Protein AF-A0A1H3BP85-F1 (afdb_monomer_lite)

Structure (mmCIF, N/CA/C/O backbone):
data_AF-A0A1H3BP85-F1
#
_entry.id   AF-A0A1H3BP85-F1
#
loop_
_atom_site.group_PDB
_atom_site.id
_atom_site.type_symbol
_atom_site.label_atom_id
_atom_site.label_alt_id
_atom_site.label_comp_id
_atom_site.label_asym_id
_atom_site.label_entity_id
_atom_site.label_seq_id
_atom_site.pdbx_PDB_ins_code
_atom_site.Cartn_x
_atom_site.Cartn_y
_atom_site.Cartn_z
_atom_site.occupancy
_atom_site.B_iso_or_equiv
_atom_site.auth_seq_id
_atom_site.auth_comp_id
_atom_site.auth_asym_id
_atom_site.auth_atom_id
_atom_site.pdbx_PDB_model_num
ATOM 1 N N . MET A 1 1 ? 13.414 -5.448 -20.322 1.00 41.41 1 MET A N 1
ATOM 2 C CA . MET A 1 1 ? 12.655 -5.176 -19.082 1.00 41.41 1 MET A CA 1
ATOM 3 C C . MET A 1 1 ? 11.446 -4.324 -19.440 1.00 41.41 1 MET A C 1
ATOM 5 O O . MET A 1 1 ? 11.617 -3.347 -20.155 1.00 41.41 1 MET A O 1
ATOM 9 N N . ARG A 1 2 ? 10.223 -4.716 -19.055 1.00 45.06 2 ARG A N 1
ATOM 10 C CA . ARG A 1 2 ? 9.043 -3.851 -19.230 1.00 45.06 2 ARG A CA 1
ATOM 11 C C . ARG A 1 2 ? 9.052 -2.836 -18.093 1.00 45.06 2 ARG A C 1
ATOM 13 O O . ARG A 1 2 ? 8.834 -3.239 -16.957 1.00 45.06 2 ARG A O 1
ATOM 20 N N . VAL A 1 3 ? 9.280 -1.565 -18.410 1.00 51.50 3 VAL A N 1
ATOM 21 C CA . VAL A 1 3 ? 9.013 -0.457 -17.486 1.00 51.50 3 VAL A CA 1
ATOM 22 C C . VAL A 1 3 ? 7.511 -0.484 -17.213 1.00 51.50 3 VAL A C 1
ATOM 24 O O . VAL A 1 3 ? 6.702 -0.213 -18.102 1.00 51.50 3 VAL A O 1
ATOM 27 N N . ARG A 1 4 ? 7.119 -0.953 -16.029 1.00 63.06 4 ARG A N 1
ATOM 28 C CA . ARG A 1 4 ? 5.732 -0.861 -15.580 1.00 63.06 4 ARG A CA 1
ATOM 29 C C . ARG A 1 4 ? 5.609 0.503 -14.936 1.00 63.06 4 ARG A C 1
ATOM 31 O O . ARG A 1 4 ? 6.272 0.757 -13.945 1.00 63.06 4 ARG A O 1
ATOM 38 N N . ASN A 1 5 ? 4.791 1.365 -15.524 1.00 74.00 5 ASN A N 1
ATOM 39 C CA . ASN A 1 5 ? 4.542 2.692 -14.983 1.00 74.00 5 ASN A CA 1
ATOM 40 C C . ASN A 1 5 ? 3.667 2.531 -13.727 1.00 74.00 5 ASN A C 1
ATOM 42 O O . ASN A 1 5 ? 2.439 2.482 -13.816 1.00 74.00 5 ASN A O 1
ATOM 46 N N . ILE A 1 6 ? 4.304 2.290 -12.580 1.00 83.19 6 ILE A N 1
ATOM 47 C CA . ILE A 1 6 ? 3.624 2.130 -11.296 1.00 83.19 6 ILE A CA 1
ATOM 48 C C . ILE A 1 6 ? 3.256 3.525 -10.809 1.00 83.19 6 ILE A C 1
ATOM 50 O O . ILE A 1 6 ? 4.102 4.404 -10.691 1.00 83.19 6 ILE A O 1
ATOM 54 N N . LYS A 1 7 ? 1.969 3.729 -10.539 1.00 90.88 7 LYS A N 1
ATOM 55 C CA . LYS A 1 7 ? 1.437 4.990 -10.033 1.00 90.88 7 LYS A CA 1
ATOM 56 C C . LYS A 1 7 ? 0.518 4.711 -8.858 1.00 90.88 7 LYS A C 1
ATOM 58 O O . LYS A 1 7 ? -0.294 3.788 -8.914 1.00 90.88 7 LYS A O 1
ATOM 63 N N . ILE A 1 8 ? 0.645 5.529 -7.821 1.00 94.38 8 ILE A N 1
ATOM 64 C CA . ILE A 1 8 ? -0.268 5.573 -6.682 1.00 94.38 8 ILE A CA 1
ATOM 65 C C . ILE A 1 8 ? -1.231 6.741 -6.904 1.00 94.38 8 ILE A C 1
ATOM 67 O O . ILE A 1 8 ? -0.806 7.894 -6.989 1.00 94.38 8 ILE A O 1
ATOM 71 N N . GLU A 1 9 ? -2.522 6.449 -7.040 1.00 93.88 9 GLU A N 1
ATOM 72 C CA . GLU A 1 9 ? -3.556 7.474 -7.211 1.00 93.88 9 GLU A CA 1
ATOM 73 C C . GLU A 1 9 ? -3.889 8.171 -5.883 1.00 93.88 9 GLU A C 1
ATOM 75 O O . GLU A 1 9 ? -3.645 7.634 -4.806 1.00 93.88 9 GLU A O 1
ATOM 80 N N . ASN A 1 10 ? -4.471 9.371 -5.942 1.00 93.62 10 ASN A N 1
ATOM 81 C CA . ASN A 1 10 ? -4.949 10.122 -4.768 1.00 93.62 10 ASN A CA 1
ATOM 82 C C . ASN A 1 10 ? -3.911 10.257 -3.623 1.00 93.62 10 ASN A C 1
ATOM 84 O O . ASN A 1 10 ? -4.172 9.842 -2.488 1.00 93.62 10 ASN A O 1
ATOM 88 N N . PRO A 1 11 ? -2.735 10.858 -3.881 1.00 93.12 11 PRO A N 1
ATOM 89 C CA . PRO A 1 11 ? -1.648 10.950 -2.902 1.00 93.12 11 PRO A CA 1
ATOM 90 C C . PRO A 1 11 ? -2.020 11.736 -1.633 1.00 93.12 11 PRO A C 1
ATOM 92 O O . PRO A 1 11 ? -1.510 11.427 -0.554 1.00 93.12 11 PRO A O 1
ATOM 95 N N . ASP A 1 12 ? -2.932 12.706 -1.734 1.00 94.81 12 ASP A N 1
ATOM 96 C CA . ASP A 1 12 ? -3.430 13.466 -0.581 1.00 94.81 12 ASP A CA 1
ATOM 97 C C . ASP A 1 12 ? -4.287 12.595 0.341 1.00 94.81 12 ASP A C 1
ATOM 99 O O . ASP A 1 12 ? -4.130 12.628 1.564 1.00 94.81 12 ASP A O 1
ATOM 103 N N . LEU A 1 13 ? -5.147 11.750 -0.243 1.00 95.00 13 LEU A N 1
ATOM 104 C CA . LEU A 1 13 ? -5.936 10.781 0.513 1.00 95.00 13 LEU A CA 1
ATOM 105 C C . LEU A 1 13 ? -5.015 9.797 1.236 1.00 95.00 13 LEU A C 1
ATOM 107 O O . LEU A 1 13 ? -5.234 9.534 2.414 1.00 95.00 13 LEU A O 1
ATOM 111 N N . LEU A 1 14 ? -3.954 9.319 0.575 1.00 96.44 14 LEU A N 1
ATOM 112 C CA . LEU A 1 14 ? -2.963 8.430 1.187 1.00 96.44 14 LEU A CA 1
ATOM 113 C C . LEU A 1 14 ? -2.312 9.071 2.416 1.00 96.44 14 LEU A C 1
ATOM 115 O O . LEU A 1 14 ? -2.296 8.478 3.496 1.00 96.44 14 LEU A O 1
ATOM 119 N N . ALA A 1 15 ? -1.833 10.309 2.274 1.00 95.00 15 ALA A N 1
ATOM 120 C CA . ALA A 1 15 ? -1.217 11.047 3.371 1.00 95.00 15 ALA A CA 1
ATOM 121 C C . ALA A 1 15 ? -2.199 11.283 4.533 1.00 95.00 15 ALA A C 1
ATOM 123 O O . ALA A 1 15 ? -1.822 11.170 5.704 1.00 95.00 15 ALA A O 1
ATOM 124 N N . CYS A 1 16 ? -3.466 11.583 4.234 1.00 96.25 16 CYS A N 1
ATOM 125 C CA . CYS A 1 16 ? -4.515 11.712 5.243 1.00 96.25 16 CYS A CA 1
ATOM 126 C C . CYS A 1 16 ? -4.826 10.381 5.944 1.00 96.25 16 CYS A C 1
ATOM 128 O O . CYS A 1 16 ? -4.957 10.369 7.169 1.00 96.25 16 CYS A O 1
ATOM 130 N N . SER A 1 17 ? -4.924 9.276 5.202 1.00 96.06 17 SER A N 1
ATOM 131 C CA . SER A 1 17 ? -5.201 7.943 5.744 1.00 96.06 17 SER A CA 1
ATOM 132 C C . SER A 1 17 ? -4.091 7.473 6.683 1.00 96.06 17 SER A C 1
ATOM 134 O O . SER A 1 17 ? -4.392 7.031 7.785 1.00 96.06 17 SER A O 1
ATOM 136 N N . ILE A 1 18 ? -2.813 7.658 6.327 1.00 95.38 18 ILE A N 1
ATOM 137 C CA . ILE A 1 18 ? -1.669 7.286 7.185 1.00 95.38 18 ILE A CA 1
ATOM 138 C C . ILE A 1 18 ? -1.715 7.998 8.543 1.00 95.38 18 ILE A C 1
ATOM 140 O O . ILE A 1 18 ? -1.416 7.396 9.577 1.00 95.38 18 ILE A O 1
ATOM 144 N N . LYS A 1 19 ? -2.085 9.284 8.547 1.00 94.88 19 LYS A N 1
ATOM 145 C CA . LYS A 1 19 ? -2.164 10.093 9.773 1.00 94.88 19 LYS A CA 1
ATOM 146 C C . LYS A 1 19 ? -3.320 9.677 10.683 1.00 94.88 19 LYS A C 1
ATOM 148 O O . LYS A 1 19 ? -3.191 9.803 11.896 1.00 94.88 19 LYS A O 1
ATOM 153 N N . LYS A 1 20 ? -4.439 9.233 10.103 1.00 95.56 20 LYS A N 1
ATOM 154 C CA . LYS A 1 20 ? -5.669 8.891 10.834 1.00 95.56 20 LYS A CA 1
ATOM 155 C C . LYS A 1 20 ? -5.735 7.425 11.259 1.00 95.56 20 LYS A C 1
ATOM 157 O O . LYS A 1 20 ? -6.444 7.124 12.210 1.00 95.56 20 LYS A O 1
ATOM 162 N N . GLU A 1 21 ? -5.034 6.536 10.560 1.00 96.19 21 GLU A N 1
ATOM 163 C CA . GLU A 1 21 ? -5.107 5.100 10.813 1.00 96.19 21 GLU A CA 1
ATOM 164 C C . GLU A 1 21 ? -4.440 4.695 12.138 1.00 96.19 21 GLU A C 1
ATOM 166 O O . GLU A 1 21 ? -3.284 5.050 12.428 1.00 96.19 21 GLU A O 1
ATOM 171 N N . CYS A 1 22 ? -5.177 3.889 12.900 1.00 94.50 22 CYS A N 1
ATOM 172 C CA . CYS A 1 22 ? -4.785 3.318 14.182 1.00 94.50 22 CYS A CA 1
ATOM 173 C C . CYS A 1 22 ? -4.544 1.806 14.100 1.00 94.50 22 CYS A C 1
ATOM 175 O O . CYS A 1 22 ? -3.735 1.299 14.874 1.00 94.50 22 CYS A O 1
ATOM 177 N N . ASP A 1 23 ? -5.201 1.094 13.178 1.00 94.94 23 ASP A N 1
ATOM 178 C CA . ASP A 1 23 ? -4.971 -0.328 12.939 1.00 94.94 23 ASP A CA 1
ATOM 179 C C . ASP A 1 23 ? -3.550 -0.533 12.378 1.00 94.94 23 ASP A C 1
ATOM 181 O O . ASP A 1 23 ? -3.240 -0.057 11.278 1.00 94.94 23 ASP A O 1
ATOM 185 N N . PRO A 1 24 ? -2.663 -1.246 13.098 1.00 93.56 24 PRO A N 1
ATOM 186 C CA . PRO A 1 24 ? -1.280 -1.431 12.671 1.00 93.56 24 PRO A CA 1
ATOM 187 C C . PRO A 1 24 ? -1.142 -2.150 11.327 1.00 93.56 24 PRO A C 1
ATOM 189 O O . PRO A 1 24 ? -0.230 -1.838 10.562 1.00 93.56 24 PRO A O 1
ATOM 192 N N . ALA A 1 25 ? -2.035 -3.093 11.015 1.00 93.25 25 ALA A N 1
ATOM 193 C CA . ALA A 1 25 ? -1.983 -3.858 9.776 1.00 93.25 25 ALA A CA 1
ATOM 194 C C . ALA A 1 25 ? -2.386 -2.995 8.575 1.00 93.25 25 ALA A C 1
ATOM 196 O O . ALA A 1 25 ? -1.736 -3.054 7.529 1.00 93.25 25 ALA A O 1
ATOM 197 N N . ILE A 1 26 ? -3.419 -2.161 8.723 1.00 95.50 26 ILE A N 1
ATOM 198 C CA . ILE A 1 26 ? -3.825 -1.213 7.674 1.00 95.50 26 ILE A CA 1
ATOM 199 C C . ILE A 1 26 ? -2.753 -0.133 7.513 1.00 95.50 26 ILE A C 1
ATOM 201 O O . ILE A 1 26 ? -2.323 0.157 6.395 1.00 95.50 26 ILE A O 1
ATOM 205 N N . LYS A 1 27 ? -2.239 0.403 8.624 1.00 95.94 27 LYS A N 1
ATOM 206 C CA . LYS A 1 27 ? -1.187 1.425 8.626 1.00 95.94 27 LYS A CA 1
ATOM 207 C C . LYS A 1 27 ? 0.086 0.952 7.939 1.00 95.94 27 LYS A C 1
ATOM 209 O O . LYS A 1 27 ? 0.688 1.707 7.183 1.00 95.94 27 LYS A O 1
ATOM 214 N N . TYR A 1 28 ? 0.463 -0.302 8.156 1.00 96.12 28 TYR A N 1
ATOM 215 C CA . TYR A 1 28 ? 1.593 -0.930 7.489 1.00 96.12 28 TYR A CA 1
ATOM 216 C C . TYR A 1 28 ? 1.399 -1.007 5.963 1.00 96.12 28 TYR A C 1
ATOM 218 O O . TYR A 1 28 ? 2.302 -0.637 5.213 1.00 96.12 28 TYR A O 1
ATOM 226 N N . ARG A 1 29 ? 0.206 -1.387 5.481 1.00 96.69 29 ARG A N 1
ATOM 227 C CA . ARG A 1 29 ? -0.101 -1.386 4.036 1.00 96.69 29 ARG A CA 1
ATOM 228 C C . ARG A 1 29 ? -0.067 0.027 3.450 1.00 96.69 29 ARG A C 1
ATOM 230 O O . ARG A 1 29 ? 0.462 0.226 2.362 1.00 96.69 29 ARG A O 1
ATOM 237 N N . LEU A 1 30 ? -0.604 1.014 4.166 1.00 96.88 30 LEU A N 1
ATOM 238 C CA . LEU A 1 30 ? -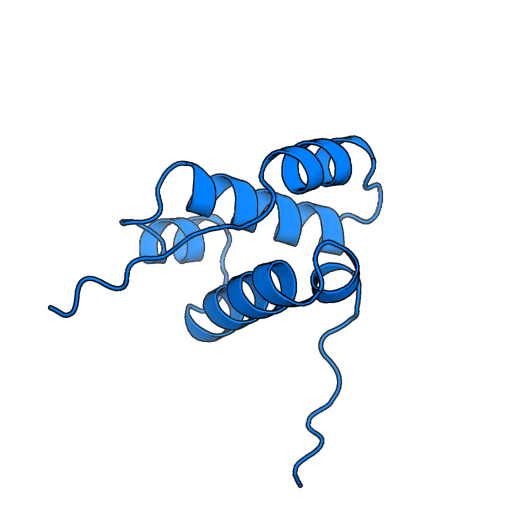0.567 2.415 3.737 1.00 96.88 30 LEU A CA 1
ATOM 239 C C . LEU A 1 30 ? 0.870 2.963 3.694 1.00 96.88 30 LEU A C 1
ATOM 241 O O . LEU A 1 30 ? 1.224 3.671 2.755 1.00 96.88 30 LEU A O 1
ATOM 245 N N . ALA A 1 31 ? 1.713 2.603 4.666 1.00 96.50 31 ALA A N 1
ATOM 246 C CA . ALA A 1 31 ? 3.130 2.961 4.674 1.00 96.50 31 ALA A CA 1
ATOM 247 C C . ALA A 1 31 ? 3.886 2.342 3.487 1.00 96.50 31 ALA A C 1
ATOM 249 O O . ALA A 1 31 ? 4.691 3.027 2.861 1.00 96.50 31 ALA A O 1
ATOM 250 N N . PHE A 1 32 ? 3.571 1.095 3.124 1.00 96.88 32 PHE A N 1
ATOM 251 C CA . PHE A 1 32 ? 4.101 0.470 1.911 1.00 96.88 32 PHE A CA 1
ATOM 252 C C . PHE A 1 32 ? 3.706 1.251 0.647 1.00 96.88 32 PHE A C 1
ATOM 254 O O . PHE A 1 32 ? 4.541 1.539 -0.204 1.00 96.88 32 PHE A O 1
ATOM 261 N N . LEU A 1 33 ? 2.436 1.649 0.512 1.00 96.75 33 LEU A N 1
ATOM 262 C CA . LEU A 1 33 ? 2.000 2.443 -0.646 1.00 96.75 33 LEU A CA 1
ATOM 263 C C . LEU A 1 33 ? 2.693 3.807 -0.706 1.00 96.75 33 LEU A C 1
ATOM 265 O O . LEU A 1 33 ? 2.980 4.302 -1.793 1.00 96.75 33 LEU A O 1
ATOM 269 N N . GLN A 1 34 ? 2.977 4.409 0.450 1.00 96.69 34 GLN A N 1
ATOM 270 C CA . GLN A 1 34 ? 3.727 5.658 0.516 1.00 96.69 34 GLN A CA 1
ATOM 271 C C . GLN A 1 34 ? 5.174 5.475 0.045 1.00 96.69 34 GLN A C 1
ATOM 273 O O . GLN A 1 34 ? 5.639 6.327 -0.706 1.00 96.69 34 GLN A O 1
ATOM 278 N N . SER A 1 35 ? 5.854 4.378 0.404 1.00 95.50 35 SER A N 1
ATOM 279 C CA . SER A 1 35 ? 7.220 4.124 -0.082 1.00 95.50 35 SER A CA 1
ATOM 280 C C . SER A 1 35 ? 7.248 3.922 -1.598 1.00 95.50 35 SER A C 1
ATOM 282 O O . SER A 1 35 ? 8.064 4.523 -2.287 1.00 95.50 35 SER A O 1
ATOM 284 N N . VAL A 1 36 ? 6.290 3.165 -2.145 1.00 94.38 36 VAL A N 1
ATOM 285 C CA . VAL A 1 36 ? 6.161 2.966 -3.601 1.00 94.38 36 VAL A CA 1
ATOM 286 C C . VAL A 1 36 ? 5.809 4.266 -4.329 1.00 94.38 36 VAL A C 1
ATOM 288 O O . VAL A 1 36 ? 6.214 4.465 -5.468 1.00 94.38 36 VAL A O 1
ATOM 291 N N . LYS A 1 37 ? 5.051 5.172 -3.700 1.00 94.38 37 LYS A N 1
ATOM 292 C CA . LYS A 1 37 ? 4.770 6.495 -4.276 1.00 94.38 37 LYS A CA 1
ATOM 293 C C . LYS A 1 37 ? 6.041 7.337 -4.402 1.00 94.38 37 LYS A C 1
ATOM 295 O O . LYS A 1 37 ? 6.170 8.093 -5.360 1.00 94.38 37 LYS A O 1
ATOM 300 N N . GLU A 1 38 ? 6.911 7.268 -3.400 1.00 92.38 38 GLU A N 1
ATOM 301 C CA . GLU A 1 38 ? 8.166 8.022 -3.360 1.00 92.38 38 GLU A CA 1
ATOM 302 C C . GLU A 1 38 ? 9.184 7.477 -4.361 1.00 92.38 38 GLU A C 1
ATOM 304 O O . GLU A 1 38 ? 9.894 8.268 -4.978 1.00 92.38 38 GLU A O 1
ATOM 309 N N . ASP A 1 39 ? 9.197 6.157 -4.565 1.00 89.94 39 ASP A N 1
ATOM 310 C CA . ASP A 1 39 ? 10.094 5.497 -5.508 1.00 89.94 39 ASP A CA 1
ATOM 311 C C . ASP A 1 39 ? 9.403 4.347 -6.280 1.00 89.94 39 ASP A C 1
ATOM 313 O O . ASP A 1 39 ? 9.494 3.170 -5.907 1.00 89.94 39 ASP A O 1
ATOM 317 N N . PRO A 1 40 ? 8.664 4.668 -7.360 1.00 87.44 40 PRO A N 1
ATOM 318 C CA . PRO A 1 40 ? 7.865 3.687 -8.095 1.00 87.44 40 PRO A CA 1
ATOM 319 C C . PRO A 1 40 ? 8.699 2.688 -8.905 1.00 87.44 40 PRO A C 1
ATOM 321 O O . PRO A 1 40 ? 8.207 1.595 -9.201 1.00 87.44 40 PRO A O 1
ATOM 324 N N . ASP A 1 41 ? 9.944 3.029 -9.246 1.00 88.19 41 ASP A N 1
ATOM 325 C CA . ASP A 1 41 ? 10.835 2.161 -10.021 1.00 88.19 41 ASP A CA 1
ATOM 326 C C . ASP A 1 41 ? 11.456 1.048 -9.152 1.00 88.19 41 ASP A C 1
ATOM 328 O O . ASP A 1 41 ? 11.815 -0.011 -9.672 1.00 88.19 41 ASP A O 1
ATOM 332 N N . HIS A 1 42 ? 11.481 1.225 -7.824 1.00 89.19 42 HIS A N 1
ATOM 333 C CA . HIS A 1 42 ? 12.101 0.302 -6.863 1.00 89.19 42 HIS A CA 1
ATOM 334 C C . HIS A 1 42 ? 11.073 -0.444 -5.992 1.00 89.19 42 HIS A C 1
ATOM 336 O O . HIS A 1 42 ? 11.280 -0.715 -4.804 1.00 89.19 42 HIS A O 1
ATOM 342 N N . ILE A 1 43 ? 9.947 -0.856 -6.587 1.00 91.31 43 ILE A N 1
ATOM 343 C CA . ILE A 1 43 ? 8.923 -1.650 -5.883 1.00 91.31 43 ILE A CA 1
ATOM 344 C C . ILE A 1 43 ? 9.485 -2.939 -5.264 1.00 91.31 43 ILE A C 1
ATOM 346 O O . ILE A 1 43 ? 9.041 -3.342 -4.190 1.00 91.31 43 ILE A O 1
ATOM 350 N N . GLU A 1 44 ? 10.445 -3.600 -5.917 1.00 92.19 44 GLU A N 1
ATOM 351 C CA . GLU A 1 44 ? 11.045 -4.839 -5.407 1.00 92.19 44 GLU A CA 1
ATOM 352 C C . GLU A 1 44 ? 11.832 -4.594 -4.114 1.00 92.19 44 GLU A C 1
ATOM 354 O O . GLU A 1 44 ? 11.743 -5.398 -3.186 1.00 92.19 44 GLU A O 1
ATOM 359 N N . GLU A 1 45 ? 12.513 -3.454 -4.002 1.00 93.88 4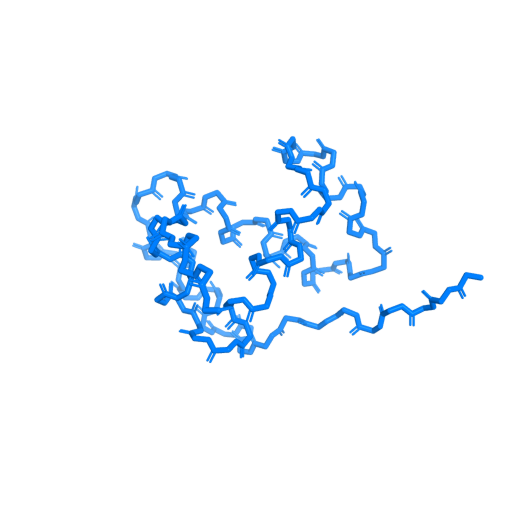5 GLU A N 1
ATOM 360 C CA . GLU A 1 45 ? 13.205 -3.040 -2.779 1.00 93.88 45 GLU A CA 1
ATOM 361 C C . GLU A 1 45 ? 12.203 -2.703 -1.672 1.00 93.88 45 GLU A C 1
ATOM 363 O O . GLU A 1 45 ? 12.335 -3.186 -0.546 1.00 93.88 45 GLU A O 1
ATOM 368 N N . SER A 1 46 ? 11.123 -1.983 -2.002 1.00 94.50 46 SER A N 1
ATOM 369 C CA . SER A 1 46 ? 10.010 -1.767 -1.065 1.00 94.50 46 SER A CA 1
ATOM 370 C C . SER A 1 46 ? 9.412 -3.098 -0.583 1.00 94.50 46 SER A C 1
ATOM 372 O O . SER A 1 46 ? 9.121 -3.262 0.600 1.00 94.50 46 SER A O 1
ATOM 374 N N . CYS A 1 47 ? 9.263 -4.092 -1.464 1.00 95.62 47 CYS A N 1
ATOM 375 C CA . CYS A 1 47 ? 8.779 -5.423 -1.086 1.00 95.62 47 CYS A CA 1
ATOM 376 C C . CYS A 1 47 ? 9.723 -6.113 -0.090 1.00 95.62 47 CYS A C 1
ATOM 378 O O . CYS A 1 47 ? 9.252 -6.729 0.865 1.00 95.62 47 CYS A O 1
ATOM 380 N N . GLN A 1 48 ? 11.039 -5.978 -0.267 1.00 96.38 48 GLN A N 1
ATOM 381 C CA . GLN A 1 48 ? 12.032 -6.529 0.658 1.00 96.38 48 GLN A CA 1
ATOM 382 C C . GLN A 1 48 ? 11.999 -5.831 2.021 1.00 96.38 48 GLN A C 1
ATOM 384 O O . GLN A 1 48 ? 11.894 -6.511 3.040 1.00 96.38 48 GLN A O 1
ATOM 389 N N . ILE A 1 49 ? 12.018 -4.492 2.046 1.00 96.00 49 ILE A N 1
ATOM 390 C CA . ILE A 1 49 ? 11.992 -3.687 3.281 1.00 96.00 49 ILE A CA 1
ATOM 391 C C . ILE A 1 49 ? 10.764 -4.028 4.119 1.00 96.00 49 ILE A C 1
ATOM 393 O O . ILE A 1 49 ? 10.856 -4.223 5.330 1.00 96.00 49 ILE A O 1
ATOM 397 N N . PHE A 1 50 ? 9.608 -4.134 3.468 1.00 95.50 50 PHE A N 1
ATOM 398 C CA . PHE A 1 50 ? 8.371 -4.435 4.164 1.00 95.50 50 PHE A CA 1
ATOM 399 C C . PHE A 1 50 ? 8.202 -5.938 4.417 1.00 95.50 50 PHE A C 1
ATOM 401 O O . PHE A 1 50 ? 7.402 -6.295 5.265 1.00 95.50 50 PHE A O 1
ATOM 408 N N . SER A 1 51 ? 8.969 -6.836 3.793 1.00 96.12 51 SER A N 1
ATOM 409 C CA . SER A 1 51 ? 8.739 -8.294 3.842 1.00 96.12 51 SER A CA 1
ATOM 410 C C . SER A 1 51 ? 7.385 -8.708 3.241 1.00 96.12 51 SER A C 1
ATOM 412 O O . SER A 1 51 ? 6.647 -9.523 3.794 1.00 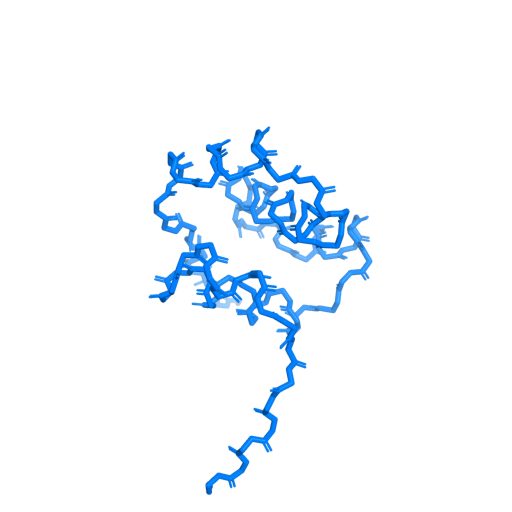96.12 51 SER A O 1
ATOM 414 N N . VAL A 1 52 ? 7.054 -8.138 2.080 1.00 94.38 52 VAL A N 1
ATOM 415 C CA . VAL A 1 52 ? 5.821 -8.394 1.319 1.00 94.38 52 VAL A CA 1
ATOM 416 C C . VAL A 1 52 ? 6.167 -9.088 0.010 1.00 94.38 52 VAL A C 1
ATOM 418 O O . VAL A 1 52 ? 7.148 -8.753 -0.647 1.00 94.38 52 VAL A O 1
ATOM 421 N N . SER A 1 53 ? 5.345 -10.049 -0.416 1.00 95.00 53 SER A N 1
ATOM 422 C CA . SER A 1 53 ? 5.527 -10.653 -1.737 1.00 95.00 53 SER A CA 1
ATOM 423 C C . SER A 1 53 ? 5.169 -9.658 -2.846 1.00 95.00 53 SER A C 1
ATOM 425 O O . SER A 1 53 ? 4.165 -8.948 -2.752 1.00 95.00 53 SER A O 1
ATOM 427 N N . VAL A 1 54 ? 5.935 -9.650 -3.939 1.00 93.00 54 VAL A N 1
ATOM 428 C CA . VAL A 1 54 ? 5.657 -8.791 -5.102 1.00 93.00 54 VAL A CA 1
ATOM 429 C C . VAL A 1 54 ? 4.200 -8.928 -5.601 1.00 93.00 54 VAL A C 1
ATOM 431 O O . VAL A 1 54 ? 3.555 -7.901 -5.819 1.00 93.00 54 VAL A O 1
ATOM 434 N N . PRO A 1 55 ? 3.600 -10.135 -5.724 1.00 93.56 55 PRO A N 1
ATOM 435 C CA . PRO A 1 55 ? 2.180 -10.266 -6.069 1.00 93.56 55 PRO A CA 1
ATOM 436 C C . PRO A 1 55 ? 1.234 -9.550 -5.096 1.00 93.56 55 PRO A C 1
ATOM 438 O O . PRO A 1 55 ? 0.312 -8.865 -5.535 1.00 93.56 55 PRO A O 1
ATOM 441 N N . THR A 1 56 ? 1.471 -9.674 -3.788 1.00 94.56 56 THR A N 1
ATOM 442 C CA . THR A 1 56 ? 0.672 -9.002 -2.752 1.00 94.56 56 THR A CA 1
ATOM 443 C C . THR A 1 56 ? 0.780 -7.482 -2.866 1.00 94.56 56 THR A C 1
ATOM 445 O O . THR A 1 56 ? -0.236 -6.793 -2.797 1.00 94.56 56 THR A O 1
ATOM 448 N N . ALA A 1 57 ? 1.981 -6.958 -3.113 1.00 94.38 57 ALA A N 1
ATOM 449 C CA . ALA A 1 57 ? 2.204 -5.531 -3.318 1.00 94.38 57 ALA A CA 1
ATOM 450 C C . ALA A 1 57 ? 1.395 -4.977 -4.502 1.00 94.38 57 ALA A C 1
ATOM 452 O O . ALA A 1 57 ? 0.690 -3.979 -4.363 1.00 94.38 57 ALA A O 1
ATOM 453 N N . TYR A 1 58 ? 1.425 -5.655 -5.655 1.00 94.12 58 TYR A N 1
ATOM 454 C CA . TYR A 1 58 ? 0.627 -5.250 -6.819 1.00 94.12 58 TYR A CA 1
ATOM 455 C C . TYR A 1 58 ? -0.878 -5.305 -6.555 1.00 94.12 58 TYR A C 1
ATOM 457 O O . TYR A 1 58 ? -1.630 -4.487 -7.085 1.00 94.12 58 TYR A O 1
ATOM 465 N N . VAL A 1 59 ? -1.324 -6.263 -5.744 1.00 94.56 59 VAL A N 1
ATOM 466 C CA . VAL A 1 59 ? -2.715 -6.342 -5.305 1.00 94.56 59 VAL A CA 1
ATOM 467 C C . VAL A 1 59 ? -3.078 -5.107 -4.471 1.00 94.56 59 VAL A C 1
ATOM 469 O O . VAL A 1 59 ? -4.074 -4.462 -4.783 1.00 94.56 59 VAL A O 1
ATOM 472 N N . TRP A 1 60 ? -2.244 -4.702 -3.510 1.00 95.62 60 TRP A N 1
ATOM 473 C CA . TRP A 1 60 ? -2.480 -3.489 -2.717 1.00 95.62 60 TRP A CA 1
ATOM 474 C C . TRP A 1 60 ? -2.513 -2.227 -3.572 1.00 95.62 60 TRP A C 1
ATOM 476 O O . TRP A 1 60 ? -3.444 -1.438 -3.453 1.00 95.62 60 TRP A O 1
ATOM 486 N N . ILE A 1 61 ? -1.553 -2.063 -4.484 1.00 95.12 61 ILE A N 1
ATOM 487 C CA . ILE A 1 61 ? -1.516 -0.918 -5.406 1.00 95.12 61 ILE A CA 1
ATOM 488 C C . ILE A 1 61 ? -2.805 -0.850 -6.229 1.00 95.12 61 ILE A C 1
ATOM 490 O O . ILE A 1 61 ? -3.412 0.212 -6.359 1.00 95.12 61 ILE A O 1
ATOM 494 N N . ARG A 1 62 ? -3.261 -1.991 -6.758 1.00 94.94 62 ARG A N 1
ATOM 495 C CA . ARG A 1 62 ? -4.493 -2.059 -7.547 1.00 94.94 62 ARG A CA 1
ATOM 496 C C . ARG A 1 62 ? -5.726 -1.713 -6.716 1.00 94.94 62 ARG A C 1
ATOM 498 O O . ARG A 1 62 ? -6.549 -0.931 -7.185 1.00 94.94 62 ARG A O 1
ATOM 505 N N . GLU A 1 63 ? -5.874 -2.285 -5.524 1.00 95.25 63 GLU A N 1
ATOM 506 C CA . GLU A 1 63 ? -7.050 -2.017 -4.690 1.00 95.25 63 GL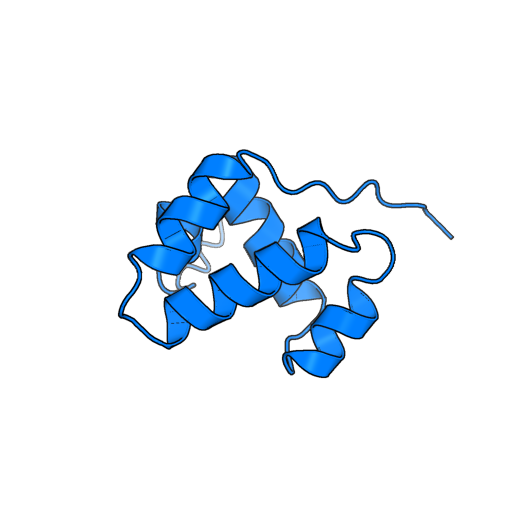U A CA 1
ATOM 507 C C . GLU A 1 63 ? -7.071 -0.580 -4.173 1.00 95.25 63 GLU A C 1
ATOM 509 O O . GLU A 1 63 ? -8.137 0.029 -4.141 1.00 95.25 63 GLU A O 1
ATOM 514 N N . TRP A 1 64 ? -5.910 -0.000 -3.863 1.00 96.38 64 TRP A N 1
ATOM 515 C CA . TRP A 1 64 ? -5.809 1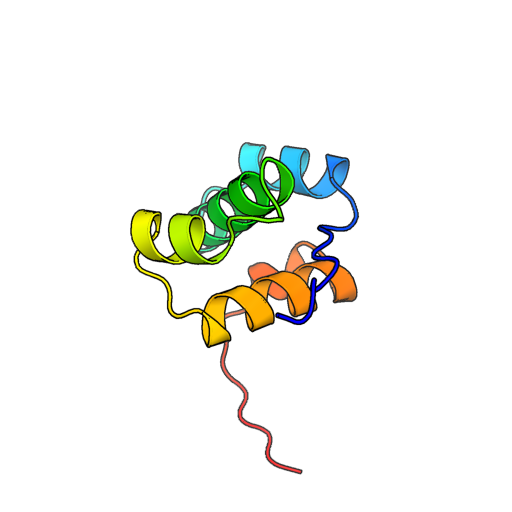.423 -3.556 1.00 96.38 64 TRP A CA 1
ATOM 516 C C . TRP A 1 64 ? -6.235 2.287 -4.746 1.00 96.38 64 TRP A C 1
ATOM 518 O O . TRP A 1 64 ? -7.092 3.155 -4.611 1.00 96.38 64 TRP A O 1
ATOM 528 N N . ASN A 1 65 ? -5.691 2.024 -5.934 1.00 95.56 65 ASN A N 1
ATOM 529 C CA . ASN A 1 65 ? -6.009 2.818 -7.120 1.00 95.56 65 ASN A CA 1
ATOM 530 C C . ASN A 1 65 ? -7.484 2.700 -7.535 1.00 95.56 65 ASN A C 1
ATOM 532 O O . ASN A 1 65 ? -8.020 3.622 -8.145 1.00 95.56 65 ASN A O 1
ATOM 536 N N . LYS A 1 66 ? -8.140 1.578 -7.216 1.00 95.25 66 LYS A N 1
ATOM 537 C CA . LYS A 1 66 ? -9.547 1.331 -7.547 1.00 95.25 66 LYS A CA 1
ATOM 538 C C . LYS A 1 66 ? -10.519 1.853 -6.485 1.00 95.25 66 LYS A C 1
ATOM 540 O O . LYS A 1 66 ? -11.524 2.458 -6.839 1.00 95.25 66 LYS A O 1
ATOM 545 N N . ASN A 1 67 ? -10.239 1.587 -5.210 1.00 95.00 67 ASN A N 1
ATOM 546 C CA . ASN A 1 67 ? -11.188 1.741 -4.101 1.00 95.00 67 ASN A CA 1
ATOM 547 C C . ASN A 1 67 ? -10.659 2.654 -2.974 1.00 95.00 67 ASN A C 1
ATOM 549 O O . ASN A 1 67 ? -11.313 2.820 -1.946 1.00 95.00 67 ASN A O 1
ATOM 553 N N . GLY A 1 68 ? -9.462 3.226 -3.119 1.00 95.06 68 GLY A N 1
ATOM 554 C CA . GLY A 1 68 ? -8.829 4.056 -2.098 1.00 95.06 68 GLY A CA 1
ATOM 555 C C . GLY A 1 68 ? -8.616 3.304 -0.784 1.00 95.06 68 GLY A C 1
ATOM 556 O O . GLY A 1 68 ? -8.193 2.146 -0.759 1.00 95.06 68 GLY A O 1
ATOM 557 N N . TYR A 1 69 ? -8.921 3.975 0.326 1.00 95.00 69 TYR A N 1
ATOM 558 C CA . TYR A 1 69 ? -8.732 3.439 1.672 1.00 95.00 69 TYR A CA 1
ATOM 559 C C . TYR A 1 69 ? -9.514 2.140 1.925 1.00 95.00 69 TYR A C 1
ATOM 561 O O . TYR A 1 69 ? -8.960 1.212 2.510 1.00 95.00 69 TYR A O 1
ATOM 569 N N . GLU A 1 70 ? -10.750 2.021 1.431 1.00 93.81 70 GLU A N 1
ATOM 570 C CA . GLU A 1 70 ? -11.583 0.824 1.633 1.00 93.81 70 GLU A CA 1
ATOM 571 C C . GLU A 1 70 ? -10.936 -0.437 1.039 1.00 93.81 70 GLU A C 1
ATOM 573 O O . GLU A 1 70 ? -10.974 -1.508 1.649 1.00 93.81 70 GLU A O 1
ATOM 578 N N . GLY A 1 71 ? -10.253 -0.297 -0.103 1.00 93.19 71 GLY A N 1
ATOM 579 C CA . GLY A 1 71 ? -9.521 -1.390 -0.749 1.00 93.19 71 GLY A CA 1
ATOM 580 C C . GLY A 1 71 ? -8.301 -1.882 0.037 1.00 93.19 71 GLY A C 1
ATOM 581 O O . GLY A 1 71 ? -7.851 -3.011 -0.155 1.00 93.19 71 GLY A O 1
ATOM 582 N N . ILE A 1 72 ? -7.765 -1.055 0.936 1.00 93.00 72 ILE A N 1
ATOM 583 C CA . ILE A 1 72 ? -6.625 -1.403 1.795 1.00 93.00 72 ILE A CA 1
ATOM 584 C C . ILE A 1 72 ? -7.072 -1.849 3.182 1.00 93.00 72 ILE A C 1
ATOM 586 O O . ILE A 1 72 ? -6.427 -2.722 3.773 1.00 93.00 72 ILE A O 1
ATOM 590 N N . ALA A 1 73 ? -8.168 -1.279 3.680 1.00 89.50 73 ALA A N 1
ATOM 591 C CA . ALA A 1 73 ? -8.735 -1.588 4.981 1.00 89.50 73 ALA A CA 1
ATOM 592 C C . ALA A 1 73 ? -9.365 -2.987 5.030 1.00 89.50 73 ALA A C 1
ATOM 594 O O . ALA A 1 73 ? -9.309 -3.653 6.063 1.00 89.50 73 ALA A O 1
ATOM 595 N N . HIS A 1 74 ? -9.927 -3.477 3.920 1.00 75.19 74 HIS A N 1
ATOM 596 C CA . HIS A 1 74 ? -10.571 -4.787 3.923 1.00 75.19 74 HIS A CA 1
ATOM 597 C C . HIS A 1 74 ? -9.530 -5.920 4.077 1.00 75.19 74 HIS A C 1
ATOM 599 O O . HIS A 1 74 ? -8.488 -5.922 3.404 1.00 75.19 74 HIS A O 1
ATOM 605 N N . PRO A 1 75 ? -9.754 -6.925 4.948 1.00 59.03 75 PRO A N 1
ATOM 606 C CA . PRO A 1 75 ? -8.955 -8.141 4.920 1.00 59.03 75 PRO A CA 1
ATOM 607 C C . PRO A 1 75 ? -9.103 -8.774 3.536 1.00 59.03 75 PRO A C 1
ATOM 609 O O . PRO A 1 75 ? -10.220 -8.943 3.041 1.00 59.03 75 PRO A O 1
ATOM 612 N N . TYR A 1 76 ? -7.977 -9.103 2.901 1.00 52.22 76 TYR A N 1
ATOM 613 C CA . TYR A 1 76 ? -7.958 -9.855 1.651 1.00 52.22 76 TYR A CA 1
ATOM 614 C C . TYR A 1 76 ? -8.509 -11.259 1.899 1.00 52.22 76 TYR A C 1
ATOM 616 O O . TYR A 1 76 ? -7.770 -12.211 2.118 1.00 52.22 76 TYR A O 1
ATOM 624 N N . HIS A 1 77 ? -9.829 -11.377 1.874 1.00 45.72 77 HIS A N 1
ATOM 625 C CA . HIS A 1 77 ? -10.546 -12.628 1.769 1.00 45.72 77 HIS A CA 1
ATOM 626 C C . HIS A 1 77 ? -11.684 -12.405 0.784 1.00 45.72 77 HIS A C 1
ATOM 628 O O . HIS A 1 77 ? -12.739 -11.898 1.142 1.00 45.72 77 HIS A O 1
ATOM 634 N N . LYS A 1 78 ? -11.426 -12.762 -0.474 1.00 40.44 78 LYS A N 1
ATOM 635 C CA . LYS A 1 78 ? -12.371 -13.465 -1.345 1.00 40.44 78 LYS A CA 1
ATOM 636 C C . LYS A 1 78 ? -11.638 -13.893 -2.608 1.00 40.44 78 LYS A C 1
ATOM 638 O O . LYS A 1 78 ? -11.562 -13.194 -3.611 1.00 40.44 78 LYS A O 1
ATOM 643 N N . SER A 1 79 ? -11.120 -15.111 -2.538 1.00 39.75 79 SER A N 1
ATOM 644 C CA . SER A 1 79 ? -11.188 -16.031 -3.659 1.00 39.75 79 SER A CA 1
ATOM 645 C C . SER A 1 79 ? -12.667 -16.277 -3.990 1.00 39.75 79 SER A C 1
ATOM 647 O O . SER A 1 79 ? -13.223 -17.304 -3.613 1.00 39.75 79 SER A O 1
ATOM 649 N N . GLU A 1 80 ? -13.332 -15.339 -4.652 1.00 42.19 80 GLU A N 1
ATOM 650 C CA . GLU A 1 80 ? -14.486 -15.698 -5.470 1.00 42.19 80 GLU A CA 1
ATOM 651 C C . GLU A 1 80 ? -13.928 -15.988 -6.858 1.00 42.19 80 GLU A C 1
ATOM 653 O O . GLU A 1 80 ? -13.738 -15.109 -7.694 1.00 42.19 80 GLU A O 1
ATOM 658 N N . ARG A 1 81 ? -13.553 -17.261 -7.035 1.00 41.94 81 ARG A N 1
ATOM 659 C CA . ARG A 1 81 ? -13.510 -17.872 -8.359 1.00 41.94 81 ARG A CA 1
ATOM 660 C C . ARG A 1 81 ? -14.936 -17.771 -8.907 1.00 41.94 81 ARG A C 1
ATOM 662 O O . ARG A 1 81 ? -15.822 -18.433 -8.370 1.00 41.94 81 ARG A O 1
ATOM 669 N N . LEU A 1 82 ? -15.131 -16.921 -9.908 1.00 37.22 82 LEU A N 1
ATOM 670 C CA . LEU A 1 82 ? -16.181 -17.099 -10.908 1.00 37.22 82 LEU A CA 1
ATOM 671 C C . LEU A 1 82 ? -15.603 -17.938 -12.046 1.00 37.22 82 LEU A C 1
ATOM 673 O O . LEU A 1 82 ? -14.421 -17.699 -12.391 1.00 37.22 82 LEU A O 1
#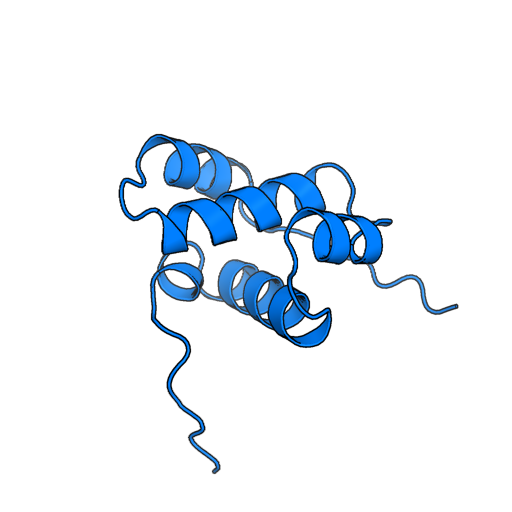

pLDDT: mean 86.79, std 17.3, range [37.22, 96.88]

Organism: Allochromatium warmingii (NCBI:txid61595)

Secondary structure (DSSP, 8-state):
--------S-HHHHHHHHHH---HHHHHHHHHHHHHHH-GGGHHHHHHHHT--HHHHHHHHHHHHHHTHHHHHS--------

Foldseek 3Di:
DDPDPQAAPPVVLLVVCLVPDDPPQLNLLSVLSVVCNVPVSPNVVSCVVSVHDPVVNVQSSVLCNVPNSVSSPDDPDDPPDD

Radius of gyration: 12.49 Å; chains: 1; bounding box: 29×31×33 Å

Sequence (82 aa):
MRVRNIKIENPDLLACSIKKECDPAIKYRLAFLQSVKEDPDHIEESCQIFSVSVPTAYVWIREWNKNGYEGIAHPYHKSERL